Protein AF-A0A9D2HY56-F1 (afdb_monomer)

Sequence (77 aa):
TVFIIFIFAFLGFEHVIANFSSFAMAFFSNGGMIEGMSVLAVLKNWLFALIGNYVGGGLLIGLLYSWLNKGETVYFD

pLDDT: mean 92.53, std 8.66, range [64.62, 98.44]

Solvent-accessible surface area (backbone atoms only — not comparable to full-atom values): 4541 Å² total; per-residue (Å²): 109,70,67,59,55,48,53,41,55,72,74,66,58,68,47,42,71,59,50,53,53,49,55,51,50,52,27,65,74,65,79,37,78,53,93,84,55,43,73,69,52,51,52,51,51,46,52,54,20,42,53,53,46,43,45,50,53,52,48,54,50,43,48,49,52,56,59,70,64,64,66,81,76,80,83,79,132

Secondary structure (DSSP, 8-state):
-HHHHHHHHHTT---HHHHHHHHHHHHHHTTSPPTT--HHHHHHHHHHHHHHHIIIIIIIIHHHHHHHTTS------

Structure (mmCIF, N/CA/C/O backbone):
data_AF-A0A9D2HY56-F1
#
_entry.id   AF-A0A9D2HY56-F1
#
loop_
_atom_site.group_PDB
_atom_site.id
_atom_site.type_symbol
_atom_site.label_atom_id
_atom_site.label_alt_id
_atom_site.label_comp_id
_atom_site.label_asym_id
_atom_site.label_entity_id
_atom_site.label_seq_id
_atom_site.pdbx_PDB_ins_code
_atom_site.Cartn_x
_atom_site.Cartn_y
_atom_site.Cartn_z
_atom_site.occupancy
_atom_site.B_iso_or_equiv
_atom_site.auth_seq_id
_atom_site.auth_comp_id
_atom_site.auth_asym_id
_atom_site.auth_atom_id
_atom_site.pdbx_PDB_model_num
ATOM 1 N N . THR A 1 1 ? 1.509 -12.936 12.788 1.00 71.25 1 THR A N 1
ATOM 2 C CA . THR A 1 1 ? 1.653 -11.952 11.689 1.00 71.25 1 THR A CA 1
ATOM 3 C C . THR A 1 1 ? 2.024 -12.598 10.365 1.00 71.25 1 THR A C 1
ATOM 5 O O . THR A 1 1 ? 1.324 -12.330 9.401 1.00 71.25 1 THR A O 1
ATOM 8 N N . VAL A 1 2 ? 3.026 -13.487 10.301 1.00 88.75 2 VAL A N 1
ATOM 9 C CA . VAL A 1 2 ? 3.452 -14.154 9.044 1.00 88.75 2 VAL A CA 1
ATOM 10 C C . VAL A 1 2 ? 2.290 -14.798 8.268 1.00 88.75 2 VAL A C 1
ATOM 12 O O . VAL A 1 2 ? 2.167 -14.568 7.071 1.00 88.75 2 VAL A O 1
ATOM 15 N N . PHE A 1 3 ? 1.374 -15.506 8.943 1.00 94.69 3 PHE A N 1
ATOM 16 C CA . PHE A 1 3 ? 0.196 -16.107 8.295 1.00 94.69 3 PHE A CA 1
ATOM 17 C C . PHE A 1 3 ? -0.755 -15.091 7.642 1.00 94.69 3 PHE A C 1
ATOM 19 O O . PHE A 1 3 ? -1.288 -15.356 6.572 1.00 94.69 3 PHE A O 1
ATOM 26 N N . ILE A 1 4 ? -0.950 -13.920 8.254 1.00 94.38 4 ILE A N 1
ATOM 27 C CA . ILE A 1 4 ? -1.849 -12.882 7.724 1.00 94.38 4 ILE A CA 1
ATOM 28 C C . ILE A 1 4 ? -1.239 -12.266 6.463 1.00 94.38 4 ILE A C 1
ATOM 30 O O . ILE A 1 4 ? -1.931 -12.094 5.465 1.00 94.38 4 ILE A O 1
ATOM 34 N N . ILE A 1 5 ? 0.071 -12.001 6.492 1.00 94.81 5 ILE A N 1
ATOM 35 C CA . ILE A 1 5 ? 0.812 -11.483 5.336 1.00 94.81 5 ILE A CA 1
ATOM 36 C C . ILE A 1 5 ? 0.796 -12.507 4.194 1.00 94.81 5 ILE A C 1
ATOM 38 O O . ILE A 1 5 ? 0.572 -12.133 3.047 1.00 94.81 5 ILE A O 1
ATOM 42 N N . PHE A 1 6 ? 0.974 -13.796 4.504 1.00 95.62 6 PHE A N 1
ATOM 43 C CA . PHE A 1 6 ? 0.898 -14.865 3.510 1.00 95.62 6 PHE A CA 1
ATOM 44 C C . PHE A 1 6 ? -0.470 -14.917 2.825 1.00 95.62 6 PHE A C 1
ATOM 46 O O . PHE A 1 6 ? -0.523 -14.890 1.603 1.00 95.62 6 PHE A O 1
ATOM 53 N N . ILE A 1 7 ? -1.568 -14.949 3.586 1.00 96.56 7 ILE A N 1
ATOM 54 C CA . ILE A 1 7 ? -2.924 -14.993 3.014 1.00 96.56 7 ILE A CA 1
ATOM 55 C C . ILE A 1 7 ? -3.198 -13.737 2.183 1.00 96.56 7 ILE A C 1
ATOM 57 O O . ILE A 1 7 ? -3.745 -13.837 1.090 1.00 96.56 7 ILE A O 1
ATOM 61 N N . PHE A 1 8 ? -2.780 -12.566 2.667 1.00 96.25 8 PHE A N 1
ATOM 62 C CA . PHE A 1 8 ? -2.926 -11.307 1.941 1.00 96.25 8 PHE A CA 1
ATOM 63 C C . PHE A 1 8 ? -2.226 -11.347 0.574 1.00 96.25 8 PHE A C 1
ATOM 65 O O . PHE A 1 8 ? -2.835 -11.018 -0.442 1.00 96.25 8 PHE A O 1
ATOM 72 N N . ALA A 1 9 ? -0.970 -11.802 0.545 1.00 95.31 9 ALA A N 1
ATOM 73 C CA . ALA A 1 9 ? -0.199 -11.933 -0.687 1.00 95.31 9 ALA A CA 1
ATOM 74 C C . ALA A 1 9 ? -0.744 -13.048 -1.598 1.00 95.31 9 ALA A C 1
ATOM 76 O O . ALA A 1 9 ? -0.824 -12.867 -2.808 1.00 95.31 9 ALA A O 1
ATOM 77 N N . PHE A 1 10 ? -1.157 -14.183 -1.026 1.00 95.88 10 PHE A N 1
ATOM 78 C CA . PHE A 1 10 ? -1.714 -15.323 -1.759 1.00 95.88 10 PHE A CA 1
ATOM 79 C C . PHE A 1 10 ? -3.027 -14.976 -2.468 1.00 95.88 10 PHE A C 1
ATOM 81 O O . PHE A 1 10 ? -3.247 -15.398 -3.599 1.00 95.88 10 PHE A O 1
ATOM 88 N N . LEU A 1 11 ? -3.886 -14.180 -1.825 1.00 97.31 11 LEU A N 1
ATOM 89 C CA . LEU A 1 11 ? -5.127 -13.681 -2.421 1.00 97.31 11 LEU A CA 1
ATOM 90 C C . LEU A 1 11 ? -4.896 -12.558 -3.445 1.00 97.31 11 LEU A C 1
ATOM 92 O O . LEU A 1 11 ? -5.857 -12.097 -4.056 1.00 97.31 11 LEU A O 1
ATOM 96 N N . GLY A 1 12 ? -3.648 -12.122 -3.643 1.00 95.19 12 GLY A N 1
ATOM 97 C CA . GLY A 1 12 ? -3.303 -11.079 -4.605 1.00 95.19 12 GLY A CA 1
ATOM 98 C C . GLY A 1 12 ? -3.811 -9.695 -4.207 1.00 95.19 12 GLY A C 1
ATOM 99 O O . GLY A 1 12 ? -4.154 -8.900 -5.077 1.00 95.19 12 GLY A O 1
ATOM 100 N N . PHE A 1 13 ? -3.912 -9.399 -2.906 1.00 97.06 13 PHE A N 1
ATOM 101 C CA . PHE A 1 13 ? -4.241 -8.046 -2.470 1.00 97.06 13 PHE A CA 1
ATOM 102 C C . PHE A 1 13 ? -3.051 -7.094 -2.647 1.00 97.06 13 PHE A C 1
ATOM 104 O O . PHE A 1 13 ? -1.891 -7.454 -2.455 1.00 97.06 13 PHE A O 1
ATOM 111 N N . GLU A 1 14 ? -3.360 -5.840 -2.966 1.00 97.69 14 GLU A N 1
ATOM 112 C CA . GLU A 1 14 ? -2.364 -4.816 -3.274 1.00 97.69 14 GLU A CA 1
ATOM 113 C C . GLU A 1 14 ? -1.906 -4.084 -2.006 1.00 97.69 14 GLU A C 1
ATOM 115 O O . GLU A 1 14 ? -2.721 -3.505 -1.279 1.00 97.69 14 GLU A O 1
ATOM 120 N N . HIS A 1 15 ? -0.594 -4.060 -1.751 1.00 97.56 15 HIS A N 1
ATOM 121 C CA . HIS A 1 15 ? 0.002 -3.314 -0.641 1.00 97.56 15 HIS A CA 1
ATOM 122 C C . HIS A 1 15 ? 0.925 -2.219 -1.168 1.00 97.56 15 HIS A C 1
ATOM 124 O O . HIS A 1 15 ? 1.976 -2.502 -1.742 1.00 97.56 15 HIS A O 1
ATOM 130 N N . VAL A 1 16 ? 0.575 -0.958 -0.919 1.00 98.12 16 VAL A N 1
ATOM 131 C CA . VAL A 1 16 ? 1.229 0.211 -1.525 1.00 98.12 16 VAL A CA 1
ATOM 132 C C . VAL A 1 16 ? 2.745 0.233 -1.300 1.00 98.12 16 VAL A C 1
ATOM 134 O O . VAL A 1 16 ? 3.502 0.482 -2.236 1.00 98.12 16 VAL A O 1
ATOM 137 N N . ILE A 1 17 ? 3.216 -0.115 -0.097 1.00 97.12 17 ILE A N 1
ATOM 138 C CA . ILE A 1 17 ? 4.655 -0.134 0.222 1.00 97.12 17 ILE A CA 1
ATOM 139 C C . ILE A 1 17 ? 5.372 -1.305 -0.461 1.00 97.12 17 ILE A C 1
ATOM 141 O O . ILE A 1 17 ? 6.525 -1.167 -0.865 1.00 97.12 17 ILE A O 1
ATOM 145 N N . ALA A 1 18 ? 4.693 -2.445 -0.624 1.00 97.12 18 ALA A N 1
ATOM 146 C CA . ALA A 1 18 ? 5.278 -3.600 -1.303 1.00 97.12 18 ALA A CA 1
ATOM 147 C C . ALA A 1 18 ? 5.354 -3.356 -2.814 1.00 97.12 18 ALA A C 1
ATOM 149 O O . ALA A 1 18 ? 6.353 -3.682 -3.450 1.00 97.12 18 ALA A O 1
ATOM 150 N N . ASN A 1 19 ? 4.340 -2.712 -3.388 1.00 97.00 19 ASN A N 1
ATOM 151 C CA . ASN A 1 19 ? 4.334 -2.335 -4.796 1.00 97.00 19 ASN A CA 1
ATOM 152 C C . ASN A 1 19 ? 5.412 -1.290 -5.086 1.00 97.00 19 ASN A C 1
ATOM 154 O O . ASN A 1 19 ? 6.086 -1.373 -6.110 1.00 97.00 19 ASN A O 1
ATOM 158 N N . PHE A 1 20 ? 5.617 -0.327 -4.182 1.00 96.50 20 PHE A N 1
ATOM 159 C CA . PHE A 1 20 ? 6.688 0.662 -4.306 1.00 96.50 20 PHE A CA 1
ATOM 160 C C . PHE A 1 20 ? 8.068 0.002 -4.422 1.00 96.50 20 PHE A C 1
ATOM 162 O O . PHE A 1 20 ? 8.808 0.292 -5.363 1.00 96.50 20 PHE A O 1
ATOM 169 N N . SER A 1 21 ? 8.395 -0.937 -3.525 1.00 96.56 21 SER A N 1
ATOM 170 C CA . SER A 1 21 ? 9.663 -1.670 -3.601 1.00 96.56 21 SER A CA 1
ATOM 171 C C . SER A 1 21 ? 9.728 -2.611 -4.808 1.00 96.56 21 SER A C 1
ATOM 173 O O . SER A 1 21 ? 10.780 -2.704 -5.437 1.00 96.56 21 SER A O 1
ATOM 175 N N . SER A 1 22 ? 8.620 -3.257 -5.180 1.00 95.12 22 SER A N 1
ATOM 176 C CA . SER A 1 22 ? 8.570 -4.210 -6.297 1.00 95.12 22 SER A CA 1
ATOM 177 C C . SER A 1 22 ? 8.774 -3.536 -7.654 1.00 95.12 22 SER A C 1
ATOM 179 O O . SER A 1 22 ? 9.584 -4.011 -8.447 1.00 95.12 22 SER A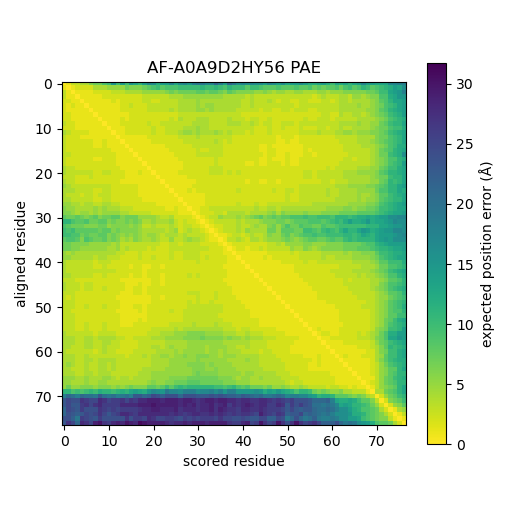 O 1
ATOM 181 N N . PHE A 1 23 ? 8.114 -2.402 -7.923 1.00 95.69 23 PHE A N 1
ATOM 182 C CA . PHE A 1 23 ? 8.329 -1.662 -9.174 1.00 95.69 23 PHE A CA 1
ATOM 183 C C . PHE A 1 23 ? 9.738 -1.075 -9.253 1.00 95.69 23 PHE A C 1
ATOM 185 O O . PHE A 1 23 ? 10.354 -1.140 -10.315 1.00 95.69 23 PHE A O 1
ATOM 192 N N . ALA A 1 24 ? 10.278 -0.560 -8.142 1.00 94.56 24 ALA A N 1
ATOM 193 C CA . ALA A 1 24 ? 11.660 -0.091 -8.096 1.00 94.56 24 ALA A CA 1
ATOM 194 C C . ALA A 1 24 ? 12.650 -1.234 -8.374 1.00 94.56 24 ALA A C 1
ATOM 196 O O . ALA A 1 24 ? 13.532 -1.099 -9.219 1.00 94.56 24 ALA A O 1
ATOM 197 N N . MET A 1 25 ? 12.474 -2.381 -7.713 1.00 95.88 25 MET A N 1
ATOM 198 C CA . MET A 1 25 ? 13.307 -3.565 -7.916 1.00 95.88 25 MET A CA 1
ATOM 199 C C . MET A 1 25 ? 13.244 -4.051 -9.364 1.00 95.88 25 MET A C 1
ATOM 201 O O . MET A 1 25 ? 14.284 -4.289 -9.973 1.00 95.88 25 MET A O 1
ATOM 205 N N . ALA A 1 26 ? 12.045 -4.149 -9.938 1.00 95.19 26 ALA A N 1
ATOM 206 C CA . ALA A 1 26 ? 11.864 -4.564 -11.320 1.00 95.19 26 ALA A CA 1
ATOM 207 C C . ALA A 1 26 ? 12.503 -3.571 -12.307 1.00 95.19 26 ALA A C 1
ATOM 209 O O . ALA A 1 26 ? 13.157 -4.007 -13.251 1.00 95.19 26 ALA A O 1
ATOM 210 N N . PHE A 1 27 ? 12.401 -2.261 -12.069 1.00 95.81 27 PHE A N 1
ATOM 211 C CA . PHE A 1 27 ? 13.042 -1.246 -12.909 1.00 95.81 27 PHE A CA 1
ATOM 212 C C . PHE A 1 27 ? 14.574 -1.352 -12.879 1.00 95.81 27 PHE A C 1
ATOM 214 O O . PHE A 1 27 ? 15.219 -1.462 -13.922 1.00 95.81 27 PHE A O 1
ATOM 221 N N . PHE A 1 28 ? 15.176 -1.370 -11.685 1.00 95.38 28 PHE A N 1
ATOM 222 C CA . PHE A 1 28 ? 16.634 -1.426 -11.553 1.00 95.38 28 PHE A CA 1
ATOM 223 C C . PHE A 1 28 ? 17.215 -2.774 -11.991 1.00 95.38 28 PHE A C 1
ATOM 225 O O . PHE A 1 28 ? 18.280 -2.800 -12.602 1.00 95.38 28 PHE A O 1
ATOM 232 N N . SER A 1 29 ? 16.510 -3.884 -11.746 1.00 96.06 29 SER A N 1
ATOM 233 C CA . SER A 1 29 ? 16.956 -5.221 -12.158 1.00 96.06 29 SER A CA 1
ATOM 234 C C . SER A 1 29 ? 16.958 -5.414 -13.674 1.00 96.06 29 SER A C 1
ATOM 236 O O . SER A 1 29 ? 17.719 -6.240 -14.167 1.00 96.06 29 SER A O 1
ATOM 238 N N . ASN A 1 30 ? 16.106 -4.693 -14.407 1.00 94.25 30 ASN A N 1
ATOM 239 C CA . ASN A 1 30 ? 16.004 -4.804 -15.863 1.00 94.25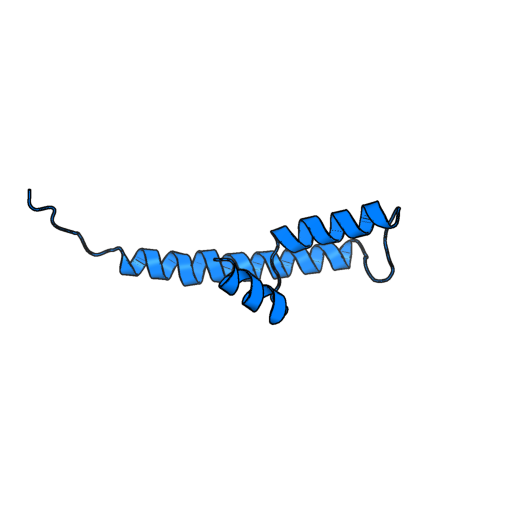 30 ASN A CA 1
ATOM 240 C C . ASN A 1 30 ? 16.726 -3.664 -16.600 1.00 94.25 30 ASN A C 1
ATOM 242 O O . ASN A 1 30 ? 16.677 -3.597 -17.825 1.00 94.25 30 ASN A O 1
ATOM 246 N N . GLY A 1 31 ? 17.397 -2.762 -15.874 1.00 92.44 31 GLY A N 1
ATOM 247 C CA . GLY A 1 31 ? 18.083 -1.610 -16.463 1.00 92.44 31 GLY A CA 1
ATOM 248 C C . GLY A 1 31 ? 17.138 -0.568 -17.074 1.00 92.44 31 GLY A C 1
ATOM 249 O O . GLY A 1 31 ? 17.570 0.230 -17.902 1.00 92.44 31 GLY A O 1
ATOM 250 N N . GLY A 1 32 ? 15.857 -0.567 -16.693 1.00 91.69 32 GLY A N 1
ATOM 251 C CA . GLY A 1 32 ? 14.859 0.337 -17.250 1.00 91.69 32 GLY A CA 1
ATOM 252 C C . GLY A 1 32 ? 13.423 -0.167 -17.127 1.00 91.69 32 GLY A C 1
ATOM 253 O O . GLY A 1 32 ? 13.108 -1.077 -16.361 1.00 91.69 32 GLY A O 1
ATOM 254 N N . MET A 1 33 ? 12.531 0.464 -17.892 1.00 91.25 33 MET A N 1
ATOM 255 C CA . MET A 1 33 ? 11.114 0.100 -17.938 1.00 91.25 33 MET A CA 1
ATOM 256 C C . MET A 1 33 ? 10.944 -1.258 -18.624 1.00 91.25 33 MET A C 1
ATOM 258 O O . MET A 1 33 ? 11.431 -1.456 -19.736 1.00 91.25 33 MET A O 1
ATOM 262 N N . ILE A 1 34 ? 10.222 -2.167 -17.974 1.00 92.19 34 ILE A N 1
ATOM 263 C CA . ILE A 1 34 ? 9.814 -3.448 -18.564 1.00 92.19 34 ILE A CA 1
ATOM 264 C C . ILE A 1 34 ? 8.496 -3.303 -19.329 1.00 92.19 34 ILE A C 1
ATOM 266 O O . ILE A 1 34 ? 7.753 -2.335 -19.141 1.00 92.19 34 ILE A O 1
ATOM 270 N N . GLU A 1 35 ? 8.184 -4.279 -20.179 1.00 91.62 35 GLU A N 1
ATOM 271 C CA . GLU A 1 35 ? 6.919 -4.315 -20.913 1.00 91.62 35 GLU A CA 1
ATOM 272 C C . GLU A 1 35 ? 5.719 -4.189 -19.954 1.00 91.62 35 GLU A C 1
ATOM 274 O O . GLU A 1 35 ? 5.650 -4.845 -18.916 1.00 91.62 35 GLU A O 1
ATOM 279 N N . GLY A 1 36 ? 4.795 -3.274 -20.261 1.00 87.00 36 GLY A N 1
ATOM 280 C CA . GLY A 1 36 ? 3.637 -2.966 -19.411 1.00 87.00 36 GLY A CA 1
ATOM 281 C C . GLY A 1 36 ? 3.909 -2.017 -18.232 1.00 87.00 36 GLY A C 1
ATOM 282 O O . GLY A 1 36 ? 2.972 -1.397 -17.723 1.00 87.00 36 GLY A O 1
ATOM 283 N N . MET A 1 37 ? 5.166 -1.795 -17.838 1.00 93.50 37 MET A N 1
ATOM 284 C CA . MET A 1 37 ? 5.541 -0.866 -16.763 1.00 93.50 37 MET A CA 1
ATOM 285 C C . MET A 1 37 ? 5.684 0.569 -17.288 1.00 93.50 37 MET A C 1
ATOM 287 O O . MET A 1 37 ? 6.766 1.149 -17.288 1.00 93.50 37 MET A O 1
ATOM 291 N N . SER A 1 38 ? 4.582 1.173 -17.739 1.00 95.56 38 SER A N 1
ATOM 292 C CA . SER A 1 38 ? 4.566 2.614 -18.031 1.00 95.56 38 SER A CA 1
ATOM 293 C C . SER A 1 38 ? 4.503 3.440 -16.742 1.00 95.56 38 SER A C 1
ATOM 295 O O . SER A 1 38 ? 3.903 3.010 -15.757 1.00 95.56 38 SER A O 1
ATOM 297 N N . VAL A 1 39 ? 5.042 4.664 -16.754 1.00 93.50 39 VAL A N 1
ATOM 298 C CA . VAL A 1 39 ? 4.949 5.585 -15.601 1.00 93.50 39 VAL A CA 1
ATOM 299 C C . VAL A 1 39 ? 3.492 5.777 -15.169 1.00 93.50 39 VAL A C 1
ATOM 301 O O . VAL A 1 39 ? 3.176 5.719 -13.984 1.00 93.50 39 VAL A 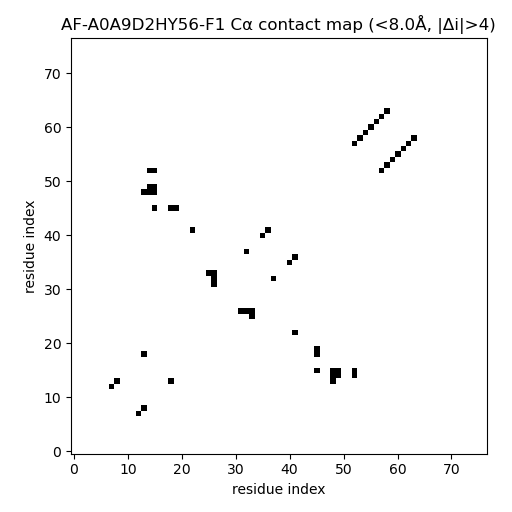O 1
ATOM 304 N N . LEU A 1 40 ? 2.576 5.922 -16.131 1.00 96.12 40 LEU A N 1
ATOM 305 C CA . LEU A 1 40 ? 1.149 6.065 -15.850 1.00 96.12 40 LEU A CA 1
ATOM 306 C C . LEU A 1 40 ? 0.540 4.802 -15.219 1.00 96.12 40 LEU A C 1
ATOM 308 O O . LEU A 1 40 ? -0.309 4.919 -14.339 1.00 96.12 40 LEU A O 1
ATOM 312 N N . ALA A 1 41 ? 0.954 3.607 -15.649 1.00 95.8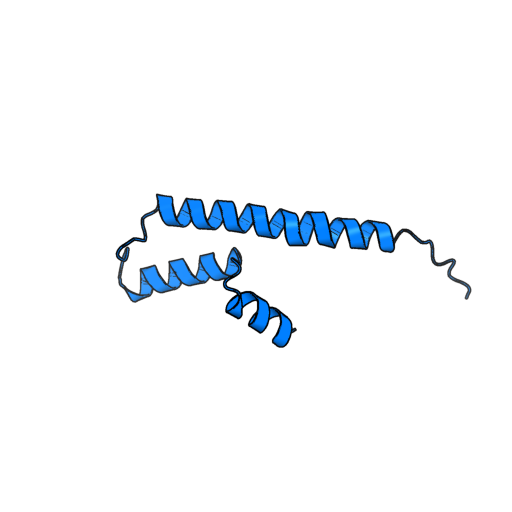8 41 ALA A N 1
ATOM 313 C CA . ALA A 1 41 ? 0.481 2.349 -15.070 1.00 95.88 41 ALA A CA 1
ATOM 314 C C . ALA A 1 41 ? 0.946 2.189 -13.615 1.00 95.88 41 ALA A C 1
ATOM 316 O O . ALA A 1 41 ? 0.134 1.855 -12.752 1.00 95.88 41 ALA A O 1
ATOM 317 N N . VAL A 1 42 ? 2.213 2.508 -13.332 1.00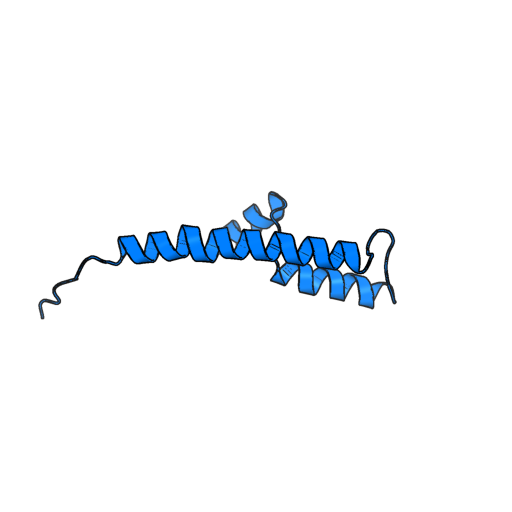 96.62 42 VAL A N 1
ATOM 318 C CA . VAL A 1 42 ? 2.773 2.470 -11.971 1.00 96.62 42 VAL A CA 1
ATOM 319 C C . VAL A 1 42 ? 2.060 3.472 -11.062 1.00 96.62 42 VAL A C 1
ATOM 321 O O . VAL A 1 42 ? 1.611 3.106 -9.978 1.00 96.62 42 VAL A O 1
ATOM 324 N N . LEU A 1 43 ? 1.861 4.711 -11.525 1.00 97.12 43 LEU A N 1
ATOM 325 C CA . LEU A 1 43 ? 1.139 5.732 -10.759 1.00 97.12 43 LEU A CA 1
ATOM 326 C C . LEU A 1 43 ? -0.316 5.338 -10.486 1.00 97.12 43 LEU A C 1
ATOM 328 O O . LEU A 1 43 ? -0.801 5.542 -9.375 1.00 97.12 43 LEU A O 1
ATOM 332 N N . LYS A 1 44 ? -1.011 4.749 -11.468 1.00 97.44 44 LYS A N 1
ATOM 333 C CA . LYS A 1 44 ? -2.368 4.222 -11.263 1.00 97.44 44 LYS A CA 1
ATOM 334 C C . LYS A 1 44 ? -2.377 3.125 -10.203 1.00 97.44 44 LYS A C 1
ATOM 336 O O . LYS A 1 44 ? -3.210 3.185 -9.304 1.00 97.44 44 LYS A O 1
ATOM 341 N N . ASN A 1 45 ? -1.456 2.162 -10.276 1.00 97.31 45 ASN A N 1
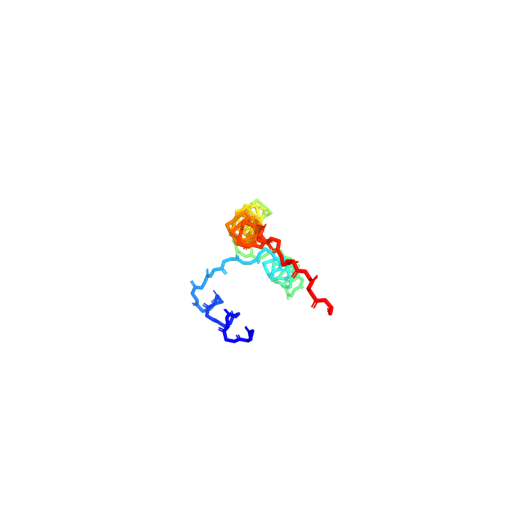ATOM 342 C CA . ASN A 1 45 ? -1.362 1.102 -9.274 1.00 97.31 45 ASN A CA 1
ATOM 343 C C . ASN A 1 45 ? -1.150 1.685 -7.868 1.00 97.31 45 ASN A C 1
ATOM 345 O O . ASN A 1 45 ? -1.938 1.398 -6.970 1.00 97.31 45 ASN A O 1
ATOM 349 N N . TRP A 1 46 ? -0.154 2.559 -7.692 1.00 97.62 46 TRP A N 1
ATOM 350 C CA . TRP A 1 46 ? 0.118 3.180 -6.395 1.00 97.62 46 TRP A CA 1
ATOM 351 C C . TRP A 1 46 ? -1.066 3.982 -5.867 1.00 97.62 46 TRP A C 1
ATOM 353 O O . TRP A 1 46 ? -1.370 3.883 -4.682 1.00 97.62 46 TRP A O 1
ATOM 363 N N . LEU A 1 47 ? -1.766 4.729 -6.724 1.00 98.12 47 LEU A N 1
ATOM 364 C CA . LEU A 1 47 ? -2.937 5.506 -6.324 1.00 98.12 47 LEU A CA 1
ATOM 365 C C . LEU A 1 47 ? -4.068 4.610 -5.800 1.00 98.12 47 LEU A C 1
ATOM 367 O O . LEU A 1 47 ? -4.591 4.856 -4.714 1.00 98.12 47 LEU A O 1
ATOM 371 N N . PHE A 1 48 ? -4.442 3.566 -6.541 1.00 98.12 48 PHE A N 1
ATOM 372 C CA . PHE A 1 48 ? -5.529 2.678 -6.124 1.00 98.12 48 PHE A CA 1
ATOM 373 C C . PHE A 1 48 ? -5.150 1.830 -4.905 1.00 98.12 48 PHE A C 1
ATOM 375 O O . PHE A 1 48 ? -5.969 1.685 -3.996 1.00 98.12 48 PHE A O 1
ATOM 382 N N . ALA A 1 49 ? -3.906 1.344 -4.833 1.00 98.06 49 ALA A N 1
ATOM 383 C CA . ALA A 1 49 ? -3.397 0.637 -3.660 1.00 98.06 49 ALA A CA 1
ATOM 384 C C . ALA A 1 49 ? -3.387 1.546 -2.421 1.00 98.06 49 ALA A C 1
ATOM 386 O O . ALA A 1 49 ? -3.837 1.130 -1.355 1.00 98.06 49 ALA A O 1
ATOM 387 N N . LEU A 1 50 ? -2.953 2.806 -2.558 1.00 98.19 50 LEU A N 1
ATOM 388 C CA . LEU A 1 50 ? -2.969 3.791 -1.475 1.00 98.19 50 LEU A CA 1
ATOM 389 C C . LEU A 1 50 ? -4.388 4.026 -0.955 1.00 98.19 50 LEU A C 1
ATOM 391 O O . LEU A 1 50 ? -4.607 3.950 0.251 1.00 98.19 50 LEU A O 1
ATOM 395 N N . ILE A 1 51 ? -5.351 4.278 -1.848 1.00 98.44 51 ILE A N 1
ATOM 396 C CA . ILE A 1 51 ? -6.752 4.502 -1.465 1.00 98.44 51 ILE A CA 1
ATOM 397 C C . ILE A 1 51 ? -7.301 3.268 -0.744 1.00 98.44 51 ILE A C 1
ATOM 399 O O . ILE A 1 51 ? -7.853 3.395 0.347 1.00 98.44 51 ILE A O 1
ATOM 403 N N . GLY A 1 52 ? -7.106 2.073 -1.306 1.00 98.00 52 GLY A N 1
ATOM 404 C CA . GLY A 1 52 ? -7.576 0.829 -0.699 1.00 98.00 52 GLY A CA 1
ATOM 405 C C . GLY A 1 52 ? -6.952 0.568 0.674 1.00 98.00 52 GLY A C 1
ATOM 406 O O . GLY A 1 52 ? -7.659 0.233 1.623 1.00 98.00 52 GLY A O 1
ATOM 407 N N . ASN A 1 53 ? -5.640 0.769 0.815 1.00 98.00 53 ASN A N 1
ATOM 408 C CA . ASN A 1 53 ? -4.924 0.565 2.076 1.00 98.00 53 ASN A CA 1
ATOM 409 C C . ASN A 1 53 ? -5.312 1.610 3.133 1.00 98.00 53 ASN A C 1
ATOM 411 O O . ASN A 1 53 ? -5.514 1.255 4.294 1.00 98.00 53 ASN A O 1
ATOM 415 N N . TYR A 1 54 ? -5.471 2.876 2.739 1.00 98.00 54 TYR A N 1
ATOM 416 C CA . TYR A 1 54 ? -5.919 3.948 3.626 1.00 98.00 54 TYR A CA 1
ATOM 417 C C . TYR A 1 54 ? -7.347 3.711 4.127 1.00 98.00 54 TYR A C 1
ATOM 419 O O . TYR A 1 54 ? -7.607 3.817 5.324 1.00 98.00 54 TYR A O 1
ATOM 427 N N . VAL A 1 55 ? -8.268 3.328 3.238 1.00 98.25 55 VAL A N 1
ATOM 428 C CA . VAL A 1 55 ? -9.651 3.012 3.618 1.00 98.25 55 VAL A CA 1
ATOM 429 C C . VAL A 1 55 ? -9.698 1.760 4.496 1.00 98.25 55 VAL A C 1
ATOM 431 O O . VAL A 1 55 ? -10.317 1.790 5.555 1.00 98.25 55 VAL A O 1
ATOM 434 N N . GLY A 1 56 ? -9.024 0.676 4.106 1.00 97.12 56 GLY A N 1
ATOM 435 C CA . GLY A 1 56 ? -9.047 -0.588 4.842 1.00 97.12 56 GLY A CA 1
ATOM 436 C C . GLY A 1 56 ? -8.409 -0.492 6.229 1.00 97.12 56 GLY A C 1
ATOM 437 O O . GLY A 1 56 ? -9.045 -0.805 7.232 1.00 97.12 56 GLY A O 1
ATOM 438 N N . GLY A 1 57 ? -7.157 -0.044 6.302 1.00 95.12 57 GLY A N 1
ATOM 439 C CA . GLY A 1 57 ? -6.426 0.038 7.566 1.00 95.12 57 GLY A CA 1
ATOM 440 C C . GLY A 1 57 ? -6.793 1.272 8.385 1.00 95.12 57 GLY A C 1
ATOM 441 O O . GLY A 1 57 ? -7.053 1.167 9.582 1.00 95.12 57 GLY A O 1
ATOM 442 N N . GLY A 1 58 ? -6.829 2.439 7.742 1.00 93.50 58 GLY A N 1
ATOM 443 C CA . GLY A 1 58 ? -7.041 3.721 8.412 1.00 93.50 58 GLY A CA 1
ATOM 444 C C . GLY A 1 58 ? -8.492 3.943 8.821 1.00 93.50 58 GLY A C 1
ATOM 445 O O . GLY A 1 58 ? -8.766 4.176 9.995 1.00 93.50 58 GLY A O 1
ATOM 446 N N . LEU A 1 59 ? -9.426 3.859 7.870 1.00 96.44 59 LEU A N 1
ATOM 447 C CA . LEU A 1 59 ? -10.833 4.146 8.154 1.00 96.44 59 LEU A CA 1
ATOM 448 C C . LEU A 1 59 ? -11.544 2.952 8.788 1.00 96.44 59 LEU A C 1
ATOM 450 O O . LEU A 1 59 ? -12.039 3.077 9.900 1.00 96.44 59 LEU A O 1
ATOM 454 N N . LEU A 1 60 ? -11.599 1.797 8.124 1.00 97.25 60 LEU A N 1
ATOM 45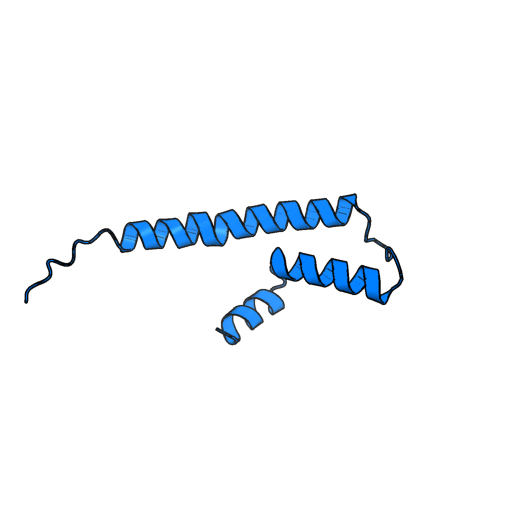5 C CA . LEU A 1 60 ? -12.407 0.675 8.609 1.00 97.25 60 LEU A CA 1
ATOM 456 C C . LEU A 1 60 ? -11.863 0.128 9.927 1.00 97.25 60 LEU A C 1
ATOM 458 O O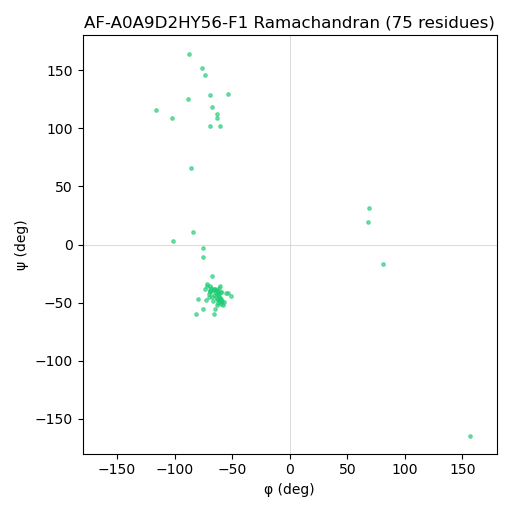 . LEU A 1 60 ? -12.558 0.159 10.940 1.00 97.25 60 LEU A O 1
ATOM 462 N N . ILE A 1 61 ? -10.616 -0.342 9.931 1.00 96.44 61 ILE A N 1
ATOM 463 C CA . ILE A 1 61 ? -10.019 -0.931 11.131 1.00 96.44 61 ILE A CA 1
ATOM 464 C C . ILE A 1 61 ? -9.704 0.152 12.169 1.00 96.44 61 ILE A C 1
ATOM 466 O O . ILE A 1 61 ? -10.089 0.009 13.329 1.00 96.44 61 ILE A O 1
ATOM 470 N N . GLY A 1 62 ? -9.070 1.258 11.769 1.00 95.38 62 GLY A N 1
ATOM 471 C CA . GLY A 1 62 ? -8.700 2.335 12.690 1.00 95.38 62 GLY A CA 1
ATOM 472 C C . GLY A 1 62 ? -9.894 2.976 13.408 1.00 95.38 62 GLY A C 1
ATOM 473 O O . GLY A 1 62 ? -9.856 3.116 14.632 1.00 95.38 62 GLY A O 1
ATOM 474 N N . LEU A 1 63 ? -10.982 3.308 12.699 1.00 95.12 63 LEU A N 1
ATOM 475 C CA . LEU A 1 63 ? -12.172 3.878 13.347 1.00 95.12 63 LEU A CA 1
ATOM 476 C C . LEU A 1 63 ? -12.934 2.839 14.169 1.00 95.12 63 LEU A C 1
ATOM 478 O O . LEU A 1 63 ? -13.439 3.184 15.237 1.00 95.12 63 LEU A O 1
ATOM 482 N N . LEU A 1 64 ? -12.995 1.579 13.722 1.00 95.62 64 LEU A N 1
ATOM 483 C CA . LEU A 1 64 ? -13.631 0.509 14.491 1.00 95.62 64 LEU A CA 1
ATOM 484 C C . LEU A 1 64 ? -12.939 0.321 15.843 1.00 95.62 64 LEU A C 1
ATOM 486 O O . LEU A 1 64 ? -13.608 0.330 16.874 1.00 95.62 64 LEU A O 1
ATOM 490 N N . TYR A 1 65 ? -11.607 0.221 15.858 1.00 94.12 65 TYR A N 1
ATOM 491 C CA . TYR A 1 65 ? -10.851 0.128 17.107 1.00 94.12 65 TYR A CA 1
ATOM 492 C C . TYR A 1 65 ? -10.967 1.399 17.946 1.00 94.12 65 TYR A C 1
ATOM 494 O O . TYR A 1 65 ? -11.101 1.307 19.163 1.00 94.12 65 TYR A O 1
ATOM 502 N N . SER A 1 66 ? -10.975 2.580 17.320 1.00 93.19 66 SER A N 1
ATOM 503 C CA . SER A 1 66 ? -11.209 3.835 18.037 1.00 93.19 66 SER A CA 1
ATOM 504 C C . SER A 1 66 ? -12.567 3.845 18.737 1.00 93.19 66 SER A C 1
ATOM 506 O O . SER A 1 66 ? -12.642 4.305 19.869 1.00 93.19 66 SER A O 1
ATOM 508 N N . TRP A 1 67 ? -13.624 3.326 18.104 1.00 93.00 67 TRP A N 1
ATOM 509 C CA . TRP A 1 67 ? -14.952 3.215 18.706 1.00 93.00 67 TRP A CA 1
ATOM 510 C C . TRP A 1 67 ? -15.011 2.158 19.815 1.00 93.00 67 TRP A C 1
ATOM 512 O O . TRP A 1 67 ? -15.529 2.453 20.890 1.00 93.00 67 TRP A O 1
ATOM 522 N N . LEU A 1 68 ? -14.445 0.969 19.587 1.00 92.88 68 LEU A N 1
ATOM 523 C CA . LEU A 1 68 ? -14.394 -0.108 20.583 1.00 92.88 68 LEU A CA 1
ATOM 524 C C . LEU A 1 68 ? -13.635 0.312 21.851 1.00 92.88 68 LEU A C 1
ATOM 526 O O . LEU A 1 68 ? -14.036 -0.046 22.954 1.00 92.88 68 LEU A O 1
ATOM 530 N N . ASN A 1 69 ? -12.585 1.121 21.704 1.00 90.38 69 ASN A N 1
ATOM 531 C CA . ASN A 1 69 ? -11.759 1.593 22.814 1.00 90.38 69 ASN A CA 1
ATOM 532 C C . ASN A 1 69 ? -12.318 2.841 23.529 1.00 90.38 69 ASN A C 1
ATOM 534 O O . ASN A 1 69 ? -11.610 3.437 24.335 1.00 90.38 69 ASN A O 1
ATOM 538 N N . LYS A 1 70 ? -13.563 3.265 23.262 1.00 84.38 70 LYS A N 1
ATOM 539 C CA . LYS A 1 70 ? -14.181 4.421 23.949 1.00 84.38 70 LYS A CA 1
ATOM 540 C C . LYS A 1 70 ? -14.641 4.139 25.381 1.00 84.38 70 LYS A C 1
ATOM 542 O O . LYS A 1 70 ? -15.022 5.079 26.069 1.00 84.38 70 LYS A O 1
ATOM 547 N N . GLY A 1 71 ? -14.661 2.881 25.821 1.00 75.88 71 GLY A N 1
ATOM 548 C CA . GLY A 1 71 ? -15.030 2.547 27.196 1.00 75.88 71 GLY A CA 1
ATOM 549 C C . GLY A 1 71 ? -13.985 3.063 28.183 1.00 75.88 71 GLY A C 1
ATOM 550 O O . GLY A 1 71 ? -12.834 2.639 28.131 1.00 75.88 71 GLY A O 1
ATOM 551 N N . GLU A 1 72 ? -14.382 3.961 29.085 1.00 66.06 72 GLU A N 1
ATOM 552 C CA . GLU A 1 72 ? -13.559 4.364 30.224 1.00 66.06 72 GLU A CA 1
ATOM 553 C C . GLU A 1 72 ? -13.332 3.142 31.121 1.00 66.06 72 GLU A C 1
ATOM 555 O O . GLU A 1 72 ? -14.244 2.662 31.795 1.00 66.06 72 GLU A O 1
ATOM 560 N N . THR A 1 73 ? -12.110 2.612 31.142 1.00 66.75 73 THR A N 1
ATOM 561 C CA . THR A 1 73 ? -11.692 1.775 32.262 1.00 66.75 73 THR A CA 1
ATOM 562 C C . THR A 1 73 ? -11.566 2.712 33.454 1.00 66.75 73 THR A C 1
ATOM 564 O O . THR A 1 73 ? -10.592 3.461 33.543 1.00 66.75 73 THR A O 1
ATOM 567 N N . VAL A 1 74 ? -12.555 2.717 34.348 1.00 64.62 74 VAL A N 1
ATOM 568 C CA . VAL A 1 74 ? -12.364 3.299 35.679 1.00 64.62 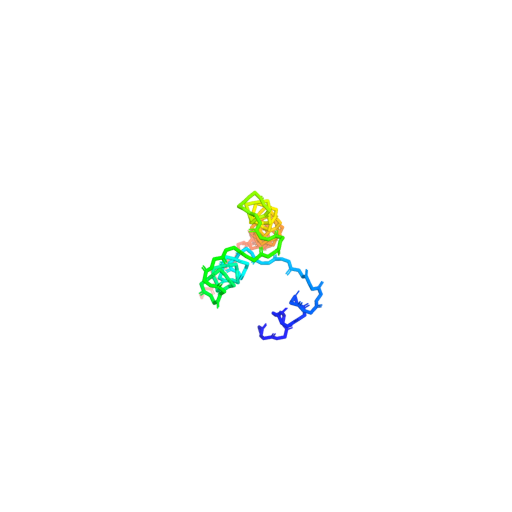74 VAL A CA 1
ATOM 569 C C . VAL A 1 74 ? -11.235 2.492 36.316 1.00 64.62 74 VAL A C 1
ATOM 571 O O . VAL A 1 74 ? -11.427 1.335 36.687 1.00 64.62 74 VAL A O 1
ATOM 574 N N . TYR A 1 75 ? -10.031 3.063 36.322 1.00 69.00 75 TYR A N 1
ATOM 575 C CA . TYR A 1 75 ? -8.888 2.500 37.026 1.00 69.00 75 TYR A CA 1
ATOM 576 C C . TYR A 1 75 ? -9.240 2.511 38.516 1.00 69.00 75 TYR A C 1
ATOM 578 O O . TYR A 1 75 ? -9.421 3.577 39.102 1.00 69.00 75 TYR A O 1
ATOM 586 N N . PHE A 1 76 ? -9.408 1.326 39.095 1.00 65.88 76 PHE A N 1
ATOM 587 C CA . PHE A 1 76 ? -9.495 1.140 40.538 1.00 65.88 76 PHE A CA 1
ATOM 588 C C . PHE A 1 76 ? -8.141 0.599 40.999 1.00 65.88 76 PHE A C 1
ATOM 590 O O . PHE A 1 76 ? -7.797 -0.535 40.656 1.00 65.88 76 PHE A O 1
ATOM 597 N N . ASP A 1 77 ? -7.386 1.442 41.705 1.00 67.88 77 ASP A N 1
ATOM 598 C CA . ASP A 1 77 ? -6.178 1.064 42.452 1.00 67.88 77 ASP A CA 1
ATOM 599 C C . ASP A 1 77 ? -6.536 0.338 43.762 1.00 67.88 77 ASP A C 1
ATOM 601 O O . ASP A 1 77 ? -7.585 0.677 44.367 1.00 67.88 77 ASP A O 1
#

InterPro domains:
  IPR000292 Formate/nitrite transporter [PF01226] (2-67)
  IPR000292 Formate/nitrite transporter [PTHR30520] (2-70)
  IPR023271 Aquaporin-like [G3DSA:1.20.1080.10] (1-75)

Mean predicted aligned error: 5.53 Å

Organism: NCBI:txid2838627

Radius of gyration: 18.44 Å; Cα contacts (8 Å, |Δi|>4): 28; chains: 1; bounding box: 33×22×63 Å

Foldseek 3Di:
DVVVVVVCVVVPQAALVVLVVVLVCVQVVVVHADVPRDPVSSVVSNVVNVVVCCCVVPPPVVVVVVVVPPDDPPDDD